Protein AF-A0A0A1H3M3-F1 (afdb_monomer)

pLDDT: mean 84.5, std 19.55, range [40.09, 98.62]

Structure (mmCIF, N/CA/C/O backbone):
data_AF-A0A0A1H3M3-F1
#
_entry.id   AF-A0A0A1H3M3-F1
#
loop_
_atom_site.group_PDB
_atom_site.id
_atom_site.type_symbol
_atom_site.label_atom_id
_atom_site.label_alt_id
_atom_site.label_comp_id
_atom_site.label_asym_id
_atom_site.label_entity_id
_atom_site.label_seq_id
_atom_site.pdbx_PDB_ins_code
_atom_site.Cartn_x
_atom_site.Cartn_y
_atom_site.Cartn_z
_atom_site.occupancy
_atom_site.B_iso_or_equiv
_atom_site.auth_seq_id
_atom_site.auth_comp_id
_atom_site.auth_asym_id
_atom_site.auth_atom_id
_atom_site.pdbx_PDB_model_num
ATOM 1 N N . MET A 1 1 ? 35.411 -3.267 39.058 1.00 46.28 1 MET A N 1
ATOM 2 C CA . MET A 1 1 ? 34.653 -4.522 38.860 1.00 46.28 1 MET A CA 1
ATOM 3 C C . MET A 1 1 ? 33.325 -4.153 38.210 1.00 46.28 1 MET A C 1
ATOM 5 O O . MET A 1 1 ? 32.796 -3.101 38.526 1.00 46.28 1 MET A O 1
ATOM 9 N N . TYR A 1 2 ? 32.931 -4.916 37.198 1.00 42.50 2 TYR A N 1
ATOM 10 C CA . TYR A 1 2 ? 32.276 -4.490 35.953 1.00 42.50 2 TYR A CA 1
ATOM 11 C C . TYR A 1 2 ? 30.730 -4.517 35.986 1.00 42.50 2 TYR A C 1
ATOM 13 O O . TYR A 1 2 ? 30.157 -5.175 36.847 1.00 42.50 2 TYR A O 1
ATOM 21 N N . LEU A 1 3 ? 30.134 -3.915 34.941 1.00 43.94 3 LEU A N 1
ATOM 22 C CA . LEU A 1 3 ? 28.749 -4.014 34.427 1.00 43.94 3 LEU A CA 1
ATOM 23 C C . LEU A 1 3 ? 27.732 -2.961 34.902 1.00 43.94 3 LEU A C 1
ATOM 25 O O . LEU A 1 3 ? 26.870 -3.218 35.738 1.00 43.94 3 LEU A O 1
ATOM 29 N N . GLN A 1 4 ? 27.759 -1.798 34.236 1.00 55.75 4 GLN A N 1
ATOM 30 C CA . GLN A 1 4 ? 26.528 -1.044 33.996 1.00 55.75 4 GLN A CA 1
ATOM 31 C C . GLN A 1 4 ? 25.605 -1.887 33.110 1.00 55.75 4 GLN A C 1
ATOM 33 O O . GLN A 1 4 ? 26.029 -2.442 32.095 1.00 55.75 4 GLN A O 1
ATOM 38 N N . ALA A 1 5 ? 24.357 -2.010 33.548 1.00 54.59 5 ALA A N 1
ATOM 39 C CA . ALA A 1 5 ? 23.298 -2.709 32.851 1.00 54.59 5 ALA A CA 1
ATOM 40 C C . ALA A 1 5 ? 23.120 -2.149 31.433 1.00 54.59 5 ALA A C 1
ATOM 42 O O . ALA A 1 5 ? 22.961 -0.946 31.239 1.00 54.59 5 ALA A O 1
ATOM 43 N N . ILE A 1 6 ? 23.110 -3.043 30.447 1.00 60.12 6 ILE A N 1
ATOM 44 C CA . ILE A 1 6 ? 22.626 -2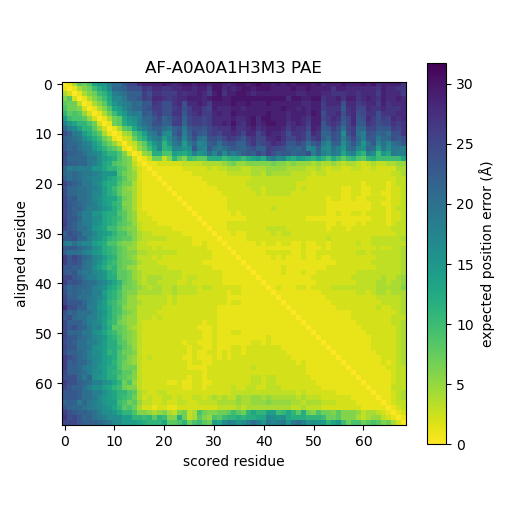.761 29.098 1.00 60.12 6 ILE A CA 1
ATOM 45 C C . ILE A 1 6 ? 21.103 -2.614 29.220 1.00 60.12 6 ILE A C 1
ATOM 47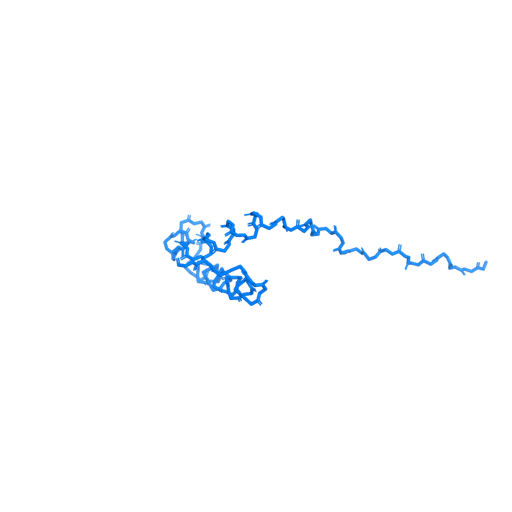 O O . ILE A 1 6 ? 20.367 -3.591 29.107 1.00 60.12 6 ILE A O 1
ATOM 51 N N . SER A 1 7 ? 20.625 -1.414 29.548 1.00 56.91 7 SER A N 1
ATOM 52 C CA . SER A 1 7 ? 19.203 -1.071 29.504 1.00 56.91 7 SER A CA 1
ATOM 53 C C . SER A 1 7 ? 18.943 -0.195 28.285 1.00 56.91 7 SER A C 1
ATOM 55 O O . SER A 1 7 ? 19.433 0.931 28.230 1.00 56.91 7 SER A O 1
ATOM 57 N N . GLY A 1 8 ? 18.154 -0.700 27.339 1.00 49.47 8 GLY A N 1
ATOM 58 C CA . GLY A 1 8 ? 17.619 0.095 26.233 1.00 49.47 8 GLY A CA 1
ATOM 59 C C . GLY A 1 8 ? 18.009 -0.460 24.875 1.00 49.47 8 GLY A C 1
ATOM 60 O O . GLY A 1 8 ? 19.018 -0.084 24.296 1.00 49.47 8 GLY A O 1
ATOM 61 N N . SER A 1 9 ? 17.192 -1.392 24.407 1.00 45.03 9 SER A N 1
ATOM 62 C CA . SER A 1 9 ? 17.194 -1.988 23.077 1.00 45.03 9 SER A CA 1
ATOM 63 C C . SER A 1 9 ? 17.386 -0.946 21.965 1.00 45.03 9 SER A C 1
ATOM 65 O O . SER A 1 9 ? 16.619 0.007 21.865 1.00 45.03 9 SER A O 1
ATOM 67 N N . SER A 1 10 ? 18.352 -1.168 21.074 1.00 47.97 10 SER A N 1
ATOM 68 C CA . SER A 1 10 ? 18.487 -0.487 19.778 1.00 47.97 10 SER A CA 1
ATOM 69 C C . SER A 1 10 ? 17.340 -0.882 18.824 1.00 47.97 10 SER A C 1
ATOM 71 O O . SER A 1 10 ? 17.580 -1.504 17.791 1.00 47.97 10 SER A O 1
ATOM 73 N N . ARG A 1 11 ? 16.079 -0.643 19.218 1.00 42.97 11 ARG A N 1
ATOM 74 C CA . ARG A 1 11 ? 14.863 -0.982 18.448 1.00 42.97 11 ARG A CA 1
ATOM 75 C C . ARG A 1 11 ? 13.699 0.008 18.598 1.00 42.97 11 ARG A C 1
ATOM 77 O O . ARG A 1 11 ? 12.655 -0.245 18.010 1.00 42.97 11 ARG A O 1
ATOM 84 N N . ASP A 1 12 ? 13.883 1.139 19.275 1.00 40.09 12 ASP A N 1
ATOM 85 C CA . ASP A 1 12 ? 12.873 2.215 19.322 1.00 40.09 12 ASP A CA 1
ATOM 86 C C . ASP A 1 12 ? 12.985 3.179 18.116 1.00 40.09 12 ASP A C 1
ATOM 88 O O . ASP A 1 12 ? 12.550 4.324 18.171 1.00 40.09 12 ASP A O 1
ATOM 92 N N . GLU A 1 13 ? 13.587 2.742 17.002 1.00 47.00 13 GLU A N 1
ATOM 93 C CA . GLU A 1 13 ? 13.683 3.530 15.758 1.00 47.00 13 GLU A CA 1
ATOM 94 C C . GLU A 1 13 ? 12.413 3.446 14.892 1.00 47.00 13 GLU A C 1
ATOM 96 O O . GLU A 1 13 ? 12.324 4.079 13.840 1.00 47.00 13 GLU A O 1
ATOM 101 N N . PHE A 1 14 ? 11.405 2.692 15.333 1.00 46.09 14 PHE A N 1
ATOM 102 C CA . PHE A 1 14 ? 10.094 2.664 14.699 1.00 46.09 14 PHE A CA 1
ATOM 103 C C . PHE A 1 14 ? 9.162 3.591 15.473 1.00 46.09 14 PHE A C 1
ATOM 105 O O . PHE A 1 14 ? 8.555 3.188 16.460 1.00 46.09 14 PHE A O 1
ATOM 112 N N . ALA A 1 15 ? 9.050 4.844 15.031 1.00 56.78 15 ALA A N 1
ATOM 113 C CA . ALA A 1 15 ? 7.944 5.689 15.462 1.00 56.78 15 ALA A CA 1
ATOM 114 C C . ALA A 1 15 ? 6.627 4.942 15.180 1.00 56.78 15 ALA A C 1
ATOM 116 O O . ALA A 1 15 ? 6.366 4.559 14.035 1.00 56.78 15 ALA A O 1
ATOM 117 N N . GLU A 1 16 ? 5.829 4.687 16.219 1.00 81.88 16 GLU A N 1
ATOM 118 C CA . GLU A 1 16 ? 4.530 4.032 16.068 1.00 81.88 16 GLU A CA 1
ATOM 119 C C . GLU A 1 16 ? 3.627 4.882 15.160 1.00 81.88 16 GLU A C 1
ATOM 121 O O . GLU A 1 16 ? 3.522 6.101 15.321 1.00 81.88 16 GLU A O 1
ATOM 126 N N . LEU A 1 17 ? 2.990 4.247 14.170 1.00 86.88 17 LEU A N 1
ATOM 127 C CA . LEU A 1 17 ? 2.008 4.921 13.324 1.00 86.88 17 LEU A CA 1
ATOM 128 C C . LEU A 1 17 ? 0.807 5.322 14.181 1.00 86.88 17 LEU A C 1
ATOM 130 O O . LEU A 1 17 ? 0.244 4.492 14.891 1.00 86.88 17 LEU A O 1
ATOM 134 N N . THR A 1 18 ? 0.358 6.569 14.053 1.00 90.94 18 THR A N 1
ATOM 135 C CA . THR A 1 18 ? -0.963 6.960 14.565 1.00 90.94 18 THR A CA 1
ATOM 136 C C . THR A 1 18 ? -2.065 6.173 13.849 1.00 90.94 18 THR A C 1
ATOM 138 O O . THR A 1 18 ? -1.898 5.789 12.688 1.00 90.94 18 THR A O 1
ATOM 141 N N . ASP A 1 19 ? -3.231 6.012 14.478 1.00 89.12 19 ASP A N 1
ATOM 142 C CA . ASP A 1 19 ? -4.388 5.334 13.872 1.00 89.12 19 ASP A CA 1
ATOM 143 C C . ASP A 1 19 ? -4.736 5.891 12.482 1.00 89.12 19 ASP A C 1
ATOM 145 O O . ASP A 1 19 ? -5.023 5.141 11.550 1.00 89.12 19 ASP A O 1
ATOM 149 N N . ALA A 1 20 ? -4.665 7.216 12.312 1.00 92.44 20 ALA A N 1
ATOM 150 C CA . ALA A 1 20 ? -4.927 7.872 11.033 1.00 92.44 20 ALA A CA 1
ATOM 151 C C . ALA A 1 20 ? -3.887 7.499 9.963 1.00 92.44 20 ALA A C 1
ATOM 153 O O . ALA A 1 20 ? -4.244 7.260 8.809 1.00 92.44 20 ALA A O 1
ATOM 154 N N . GLN A 1 21 ? -2.607 7.417 10.338 1.00 94.06 21 GLN A N 1
ATOM 155 C CA . GLN A 1 21 ? -1.540 6.982 9.435 1.00 94.06 21 GLN A CA 1
ATOM 156 C C . GLN A 1 21 ? -1.671 5.496 9.088 1.00 94.06 21 GLN A C 1
ATOM 158 O O . GLN A 1 21 ? -1.483 5.136 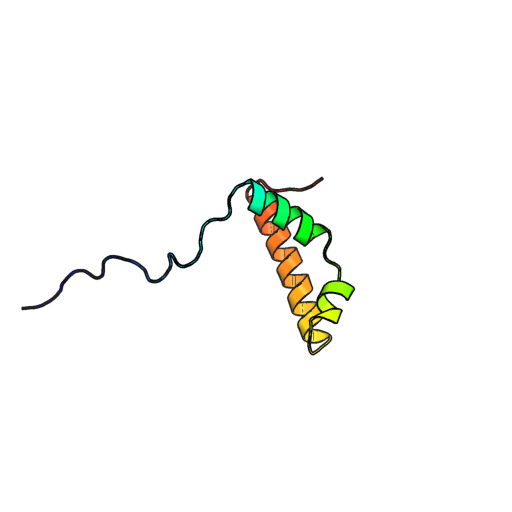7.929 1.00 94.06 21 GLN A O 1
ATOM 163 N N . ALA A 1 22 ? -2.034 4.644 10.050 1.00 93.12 22 ALA A N 1
ATOM 164 C CA . ALA A 1 22 ? -2.261 3.221 9.813 1.00 93.12 22 ALA A CA 1
ATOM 165 C C . ALA A 1 22 ? -3.441 2.986 8.853 1.00 93.12 22 ALA A C 1
ATOM 167 O O . ALA A 1 22 ? -3.319 2.208 7.904 1.00 93.12 22 ALA A O 1
ATOM 168 N N . TRP A 1 23 ? -4.543 3.723 9.028 1.00 94.50 23 TRP A N 1
ATOM 169 C CA . TRP A 1 23 ? -5.672 3.725 8.092 1.00 94.50 23 TRP A CA 1
ATOM 170 C C . TRP A 1 23 ? -5.274 4.192 6.689 1.00 94.50 23 TRP A C 1
ATOM 172 O O . TRP A 1 23 ? -5.605 3.532 5.702 1.00 94.50 23 TRP A O 1
ATOM 182 N N . ALA A 1 24 ? -4.542 5.304 6.586 1.00 95.56 24 ALA A N 1
ATOM 183 C CA . ALA A 1 24 ? -4.082 5.826 5.301 1.00 95.56 24 ALA A CA 1
ATOM 184 C C . ALA A 1 24 ? -3.130 4.849 4.591 1.00 95.56 24 ALA A C 1
ATOM 186 O O . ALA A 1 24 ? -3.235 4.646 3.381 1.00 95.56 24 ALA A O 1
ATOM 187 N N . LEU A 1 25 ? -2.235 4.203 5.342 1.00 95.25 25 LEU A N 1
ATOM 188 C CA . LEU A 1 25 ? -1.331 3.192 4.807 1.00 95.25 25 LEU A CA 1
ATOM 189 C C . LEU A 1 25 ? -2.095 1.958 4.317 1.00 95.25 25 LEU A C 1
ATOM 191 O O . LEU A 1 25 ? -1.771 1.428 3.258 1.00 95.25 25 LEU A O 1
ATOM 195 N N . ALA A 1 26 ? -3.137 1.527 5.032 1.00 95.31 26 ALA A N 1
ATOM 196 C CA . ALA A 1 26 ? -3.965 0.406 4.600 1.00 95.31 26 ALA A CA 1
ATOM 197 C C . ALA A 1 26 ? -4.673 0.707 3.265 1.00 95.31 26 ALA A C 1
ATOM 199 O O . ALA A 1 26 ? -4.685 -0.137 2.366 1.00 95.31 26 ALA A O 1
ATOM 200 N N . GLU A 1 27 ? -5.220 1.917 3.104 1.00 96.81 27 GLU A N 1
ATOM 201 C CA . GLU A 1 27 ? -5.800 2.380 1.833 1.00 96.81 27 GLU A CA 1
ATOM 202 C C . GLU A 1 27 ? -4.757 2.410 0.710 1.00 96.81 27 GLU A C 1
ATOM 204 O O . GLU A 1 27 ? -5.034 1.957 -0.402 1.00 96.81 27 GLU A O 1
ATOM 209 N N . LEU A 1 28 ? -3.542 2.891 0.994 1.00 96.56 28 LEU A N 1
ATOM 210 C CA . LEU A 1 28 ? -2.447 2.892 0.025 1.00 96.56 28 LEU A CA 1
ATOM 211 C C . LEU A 1 28 ? -2.085 1.468 -0.412 1.00 96.56 28 LEU A C 1
ATOM 213 O O . LEU A 1 28 ? -2.032 1.202 -1.610 1.00 96.56 28 LEU A O 1
ATOM 217 N N . CYS A 1 29 ? -1.890 0.543 0.532 1.00 95.75 29 CYS A N 1
ATOM 218 C CA . CYS A 1 29 ? -1.590 -0.862 0.238 1.00 95.75 29 CYS A CA 1
ATOM 219 C C . CYS A 1 29 ? -2.671 -1.523 -0.627 1.00 95.75 29 CYS A C 1
ATOM 221 O O . CYS A 1 29 ? -2.355 -2.398 -1.426 1.00 95.75 29 CYS A O 1
ATOM 223 N N . LYS A 1 30 ? -3.934 -1.106 -0.490 1.00 94.75 30 LYS A N 1
ATOM 224 C CA . LYS A 1 30 ? -5.044 -1.590 -1.321 1.00 94.75 30 LYS A CA 1
ATOM 225 C C . LYS A 1 30 ? -5.048 -0.991 -2.731 1.00 94.75 30 LYS A C 1
ATOM 227 O O . LYS A 1 30 ? -5.498 -1.648 -3.666 1.00 94.75 30 LYS A O 1
ATOM 232 N N . ARG A 1 31 ? -4.615 0.262 -2.880 1.00 96.25 31 ARG A N 1
ATOM 233 C CA . ARG A 1 31 ? -4.687 1.021 -4.142 1.00 96.25 31 ARG A CA 1
ATOM 234 C C . ARG A 1 31 ? -3.439 0.899 -5.003 1.00 96.25 31 ARG A C 1
ATOM 236 O O . ARG A 1 31 ? -3.539 1.121 -6.205 1.00 96.25 31 ARG A O 1
ATOM 243 N N . ILE A 1 32 ? -2.291 0.590 -4.403 1.00 96.94 32 ILE A N 1
ATOM 244 C CA . ILE A 1 32 ? -1.034 0.474 -5.136 1.00 96.94 32 ILE A CA 1
ATOM 245 C C . ILE A 1 32 ? -1.111 -0.673 -6.144 1.00 96.94 32 ILE A C 1
ATOM 247 O O . ILE A 1 32 ? -1.561 -1.777 -5.837 1.00 96.94 32 ILE A O 1
ATOM 251 N N . THR A 1 33 ? -0.674 -0.399 -7.366 1.00 97.38 33 THR A N 1
ATOM 252 C CA . THR A 1 33 ? -0.687 -1.357 -8.467 1.00 97.38 33 THR A CA 1
ATOM 253 C C . THR A 1 33 ? 0.724 -1.812 -8.814 1.00 97.38 33 THR A C 1
ATOM 255 O O . THR A 1 33 ? 1.718 -1.164 -8.478 1.00 97.38 33 THR A O 1
ATOM 258 N N . TRP A 1 34 ? 0.828 -2.910 -9.568 1.00 97.88 34 TRP A N 1
ATOM 259 C CA . TRP A 1 34 ? 2.112 -3.343 -10.120 1.00 97.88 34 TRP A CA 1
ATOM 260 C C . TRP A 1 34 ? 2.769 -2.252 -10.979 1.00 97.88 34 TRP A C 1
ATOM 262 O O . TRP A 1 34 ? 3.986 -2.113 -10.941 1.00 97.88 34 TRP A O 1
ATOM 272 N N . SER A 1 35 ? 1.987 -1.438 -11.703 1.00 98.00 35 SER A N 1
ATOM 273 C CA . SER A 1 35 ? 2.518 -0.327 -12.508 1.00 98.00 35 SER A CA 1
ATOM 274 C C . SER A 1 35 ? 3.178 0.747 -11.640 1.00 98.00 35 SER A C 1
ATOM 276 O O . SER A 1 35 ? 4.244 1.250 -11.996 1.00 98.00 35 SER A O 1
ATOM 278 N N . ASP A 1 36 ? 2.588 1.070 -10.485 1.00 97.94 36 ASP A N 1
ATOM 279 C CA . ASP A 1 36 ? 3.168 2.028 -9.538 1.00 97.94 36 ASP A CA 1
ATOM 280 C C . ASP A 1 36 ? 4.503 1.501 -9.003 1.00 97.94 36 ASP A C 1
ATOM 282 O O . ASP A 1 36 ? 5.518 2.200 -9.052 1.00 97.94 36 ASP A O 1
ATOM 286 N N . CYS A 1 37 ? 4.542 0.231 -8.585 1.00 98.12 37 CYS A N 1
ATOM 287 C CA . CYS A 1 37 ? 5.778 -0.432 -8.170 1.00 98.12 37 CYS A CA 1
ATOM 288 C C . CYS A 1 37 ? 6.811 -0.455 -9.304 1.00 98.12 37 CYS A C 1
ATOM 290 O O . CYS A 1 37 ? 7.973 -0.111 -9.095 1.00 98.12 37 CYS A O 1
ATOM 292 N N . ARG A 1 38 ? 6.390 -0.787 -10.529 1.00 98.31 38 ARG A N 1
ATOM 293 C CA . ARG A 1 38 ? 7.282 -0.895 -11.683 1.00 98.31 38 ARG A CA 1
ATOM 294 C C . ARG A 1 38 ? 7.911 0.431 -12.074 1.00 98.31 38 ARG A C 1
ATOM 296 O O . ARG A 1 38 ? 9.072 0.432 -12.473 1.00 98.31 38 ARG A O 1
ATOM 303 N N . SER A 1 39 ? 7.174 1.531 -11.944 1.00 98.31 39 SER A N 1
ATOM 304 C CA . SER A 1 39 ? 7.681 2.875 -12.240 1.00 98.31 39 SER A CA 1
ATOM 305 C C . SER A 1 39 ? 8.819 3.314 -11.308 1.00 98.31 39 SER A C 1
ATOM 307 O O . SER A 1 39 ? 9.638 4.139 -11.702 1.00 98.31 39 SER A O 1
ATOM 309 N N . ASN A 1 40 ? 8.895 2.734 -10.105 1.00 97.88 40 ASN A N 1
ATOM 310 C CA . ASN A 1 40 ? 9.920 3.030 -9.102 1.00 97.88 40 ASN A CA 1
ATOM 311 C C . ASN A 1 40 ? 11.053 1.989 -9.067 1.00 97.88 40 ASN A C 1
ATOM 313 O O . ASN A 1 40 ? 12.133 2.278 -8.559 1.00 97.88 40 ASN A O 1
ATOM 317 N N . ALA A 1 41 ? 10.815 0.786 -9.589 1.00 98.12 41 ALA A N 1
ATOM 318 C CA . ALA A 1 41 ? 11.769 -0.314 -9.558 1.00 98.12 41 ALA A CA 1
ATOM 319 C C . ALA A 1 41 ? 12.819 -0.233 -10.682 1.00 98.12 41 ALA A C 1
ATOM 321 O O . ALA A 1 41 ? 12.522 0.113 -11.830 1.00 98.12 41 ALA A O 1
ATOM 322 N N . VAL A 1 42 ? 14.040 -0.677 -10.389 1.00 98.38 42 VAL A N 1
ATOM 323 C CA . VAL A 1 42 ? 15.126 -0.862 -11.364 1.00 98.38 42 VAL A CA 1
ATOM 324 C C . VAL A 1 42 ? 14.831 -2.050 -12.288 1.00 98.38 42 VAL A C 1
ATOM 326 O O . VAL A 1 42 ? 15.243 -2.062 -13.448 1.00 98.38 42 VAL A O 1
ATOM 329 N N . SER A 1 43 ? 14.075 -3.043 -11.808 1.00 98.44 43 SER A N 1
ATOM 330 C CA . SER A 1 43 ? 13.726 -4.249 -12.567 1.00 98.44 43 SER A CA 1
ATOM 331 C C . SER A 1 43 ? 12.310 -4.748 -12.287 1.00 98.44 43 SER A C 1
ATOM 333 O O . SER A 1 43 ? 11.708 -4.433 -11.263 1.00 98.44 43 SER A O 1
ATOM 335 N N . ASP A 1 44 ? 11.793 -5.595 -13.177 1.00 98.56 44 ASP A N 1
ATOM 336 C CA . ASP A 1 44 ? 10.502 -6.265 -12.991 1.00 98.56 44 ASP A CA 1
ATOM 337 C C . ASP A 1 44 ? 10.510 -7.154 -11.740 1.00 98.56 44 ASP A C 1
ATOM 339 O O . ASP A 1 44 ? 9.528 -7.200 -11.004 1.00 98.56 44 ASP A O 1
ATOM 343 N N . GLN A 1 45 ? 11.636 -7.819 -11.459 1.00 98.56 45 GLN A N 1
ATOM 344 C CA . GLN A 1 45 ? 11.795 -8.653 -10.268 1.00 98.56 45 GLN A CA 1
ATOM 345 C C . GLN A 1 45 ? 11.657 -7.833 -8.981 1.00 98.56 45 GLN A C 1
ATOM 347 O O . GLN A 1 45 ? 10.999 -8.265 -8.037 1.00 98.56 45 GLN A O 1
ATOM 352 N N . GLU A 1 46 ? 12.259 -6.646 -8.94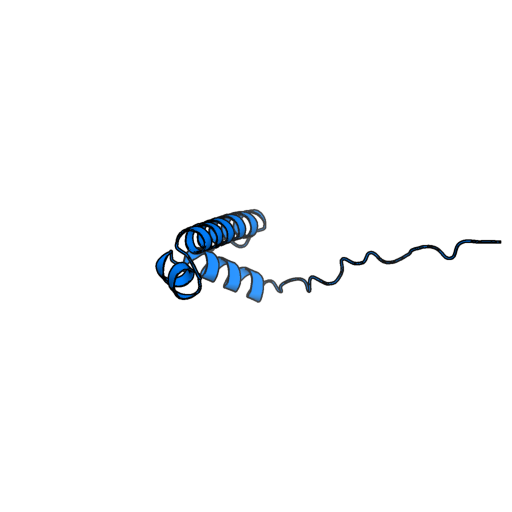1 1.00 98.50 46 GLU A N 1
ATOM 353 C CA . GLU A 1 46 ? 12.107 -5.726 -7.816 1.00 98.50 46 GLU A CA 1
ATOM 354 C C . GLU A 1 46 ? 10.663 -5.218 -7.707 1.00 98.50 46 GLU A C 1
ATOM 356 O O . GLU A 1 46 ? 10.107 -5.217 -6.612 1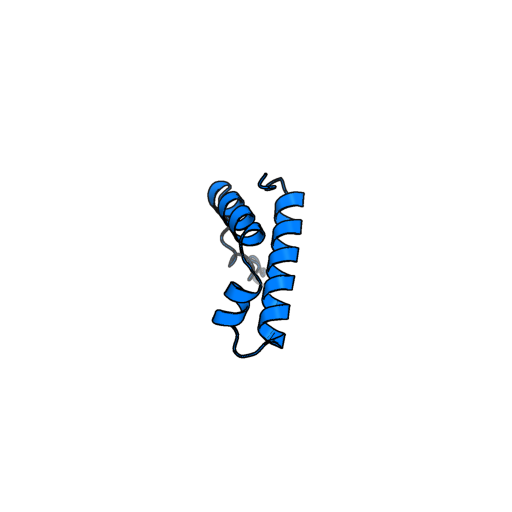.00 98.50 46 GLU A O 1
ATOM 361 N N . ALA A 1 47 ? 10.005 -4.903 -8.828 1.00 98.62 47 ALA A N 1
ATOM 362 C CA . ALA A 1 47 ? 8.594 -4.516 -8.828 1.00 98.62 47 ALA A CA 1
ATOM 363 C C . ALA A 1 47 ? 7.685 -5.612 -8.240 1.00 98.62 47 ALA A C 1
ATOM 365 O O . ALA A 1 47 ? 6.776 -5.306 -7.466 1.00 98.62 47 ALA A O 1
ATOM 366 N N . TYR A 1 48 ? 7.955 -6.886 -8.554 1.00 98.50 48 TYR A N 1
ATOM 367 C CA . TYR A 1 48 ? 7.252 -8.022 -7.952 1.00 98.50 48 TYR A CA 1
ATOM 368 C C . TYR A 1 48 ? 7.502 -8.131 -6.443 1.00 98.50 48 TYR A C 1
ATOM 370 O O . TYR A 1 48 ? 6.561 -8.318 -5.675 1.00 98.50 48 TYR A O 1
ATOM 378 N N . LEU A 1 49 ? 8.745 -7.950 -5.990 1.00 98.62 49 LEU A N 1
ATOM 379 C CA . LEU A 1 49 ? 9.052 -7.944 -4.556 1.00 98.62 49 LEU A CA 1
ATOM 380 C C . LEU A 1 49 ? 8.328 -6.809 -3.819 1.00 98.62 49 LEU A C 1
ATOM 382 O O . LEU A 1 49 ? 7.831 -7.014 -2.711 1.00 98.62 49 LEU A O 1
ATOM 386 N N . MET A 1 50 ? 8.243 -5.628 -4.434 1.00 98.44 50 MET A N 1
ATOM 387 C CA . MET A 1 50 ? 7.544 -4.475 -3.870 1.00 98.44 50 MET A CA 1
ATOM 388 C C . MET A 1 50 ? 6.041 -4.732 -3.730 1.00 98.44 50 MET A C 1
ATOM 390 O O . MET A 1 50 ? 5.503 -4.525 -2.642 1.00 98.44 50 MET A O 1
ATOM 394 N N . ILE A 1 51 ? 5.365 -5.211 -4.783 1.00 98.06 51 ILE A N 1
ATOM 395 C CA . ILE A 1 51 ? 3.913 -5.458 -4.728 1.00 98.06 51 ILE A CA 1
ATOM 396 C C . ILE A 1 51 ? 3.560 -6.608 -3.768 1.00 98.06 51 ILE A C 1
ATOM 398 O O . ILE A 1 51 ? 2.562 -6.547 -3.052 1.00 98.06 51 ILE A O 1
ATOM 402 N N . ASP A 1 52 ? 4.413 -7.631 -3.667 1.00 98.19 52 ASP A N 1
ATOM 403 C CA . ASP A 1 52 ? 4.234 -8.707 -2.689 1.00 98.19 52 ASP A CA 1
ATOM 404 C C . ASP A 1 52 ? 4.383 -8.193 -1.252 1.00 98.19 52 ASP A C 1
ATOM 406 O O . ASP A 1 52 ? 3.644 -8.599 -0.347 1.00 98.19 52 ASP A O 1
ATOM 410 N N . ALA A 1 53 ? 5.344 -7.297 -1.015 1.00 98.00 53 ALA A N 1
ATOM 411 C CA . ALA A 1 53 ? 5.549 -6.686 0.291 1.00 98.00 53 ALA A CA 1
ATOM 412 C C . ALA A 1 53 ? 4.361 -5.801 0.696 1.00 98.00 53 ALA A C 1
ATOM 414 O O . ALA A 1 53 ? 3.907 -5.885 1.841 1.00 98.00 53 ALA A O 1
ATOM 415 N N . THR A 1 54 ? 3.808 -5.005 -0.225 1.00 96.81 54 THR A N 1
ATOM 416 C CA . THR A 1 54 ? 2.640 -4.156 0.060 1.00 96.81 54 THR A CA 1
ATOM 417 C C . THR A 1 54 ? 1.386 -4.985 0.331 1.00 96.81 54 THR A C 1
ATOM 419 O O . THR A 1 54 ? 0.647 -4.670 1.266 1.00 96.81 54 THR A O 1
ATOM 422 N N . ALA A 1 55 ? 1.184 -6.096 -0.384 1.00 96.06 55 ALA A N 1
ATOM 423 C CA . ALA A 1 55 ? 0.091 -7.031 -0.114 1.00 96.06 55 ALA A CA 1
ATOM 424 C C . ALA A 1 55 ? 0.202 -7.678 1.283 1.00 96.06 55 ALA A C 1
ATOM 426 O O . ALA A 1 55 ? -0.786 -7.785 2.022 1.00 96.06 55 ALA A O 1
ATOM 427 N N . LYS A 1 56 ? 1.418 -8.073 1.690 1.00 96.88 56 LYS A N 1
ATOM 428 C CA . LYS A 1 56 ? 1.684 -8.597 3.042 1.00 96.88 56 LYS A CA 1
ATOM 429 C C . LYS A 1 56 ? 1.421 -7.544 4.119 1.00 96.88 56 LYS A C 1
ATOM 431 O O . LYS A 1 56 ? 0.776 -7.858 5.118 1.00 96.88 56 LYS A O 1
ATOM 436 N N . LEU A 1 57 ? 1.861 -6.304 3.903 1.00 95.12 57 LEU A N 1
ATOM 437 C CA . LEU A 1 57 ? 1.577 -5.171 4.791 1.00 95.12 57 LEU A CA 1
ATOM 438 C C . LEU A 1 57 ? 0.071 -4.934 4.945 1.00 95.12 57 LEU A C 1
ATOM 440 O O . LEU A 1 57 ? -0.412 -4.861 6.072 1.00 95.12 57 LEU A O 1
ATOM 444 N N . GLY A 1 58 ? -0.684 -4.919 3.843 1.00 94.31 58 GLY A N 1
ATOM 445 C CA . GLY A 1 58 ? -2.145 -4.804 3.882 1.00 94.31 58 GLY A CA 1
ATOM 446 C C . GLY A 1 58 ? -2.806 -5.919 4.703 1.00 94.31 58 GLY A C 1
ATOM 447 O O . GLY A 1 58 ? -3.699 -5.658 5.505 1.00 94.31 58 GLY A O 1
ATOM 448 N N . THR A 1 59 ? -2.311 -7.156 4.585 1.00 94.12 59 THR A N 1
ATOM 449 C CA . THR A 1 59 ? -2.793 -8.294 5.391 1.00 94.12 59 THR A CA 1
ATOM 450 C C . THR A 1 59 ? -2.521 -8.100 6.885 1.00 94.12 59 THR A C 1
ATOM 452 O O . THR A 1 59 ? -3.367 -8.428 7.717 1.00 94.12 59 THR A O 1
ATOM 455 N N . ILE A 1 60 ? -1.346 -7.581 7.246 1.00 94.44 60 ILE A N 1
ATOM 456 C CA . ILE A 1 60 ? -0.986 -7.300 8.641 1.00 94.44 60 ILE A CA 1
ATOM 457 C C . ILE A 1 60 ? -1.880 -6.192 9.204 1.00 94.44 60 ILE A C 1
ATOM 459 O O . ILE A 1 60 ? -2.442 -6.368 10.282 1.00 94.44 60 ILE A O 1
ATOM 463 N N . LEU A 1 61 ? -2.074 -5.104 8.453 1.00 92.19 61 LEU A N 1
ATOM 464 C CA . LEU A 1 61 ? -2.933 -3.980 8.837 1.00 92.19 61 LEU A CA 1
ATOM 465 C C . LEU A 1 61 ? -4.384 -4.424 9.063 1.00 92.19 61 LEU A C 1
ATOM 467 O O . LEU A 1 61 ? -4.969 -4.112 10.098 1.00 92.19 61 LEU A O 1
ATOM 471 N N . ALA A 1 62 ? -4.931 -5.252 8.171 1.00 92.19 62 ALA A N 1
ATOM 472 C CA . ALA A 1 62 ? -6.272 -5.804 8.340 1.00 92.19 62 ALA A CA 1
ATOM 473 C C . ALA A 1 62 ? -6.396 -6.668 9.609 1.00 92.19 62 ALA A C 1
ATOM 475 O O . ALA A 1 62 ? -7.394 -6.573 10.324 1.00 92.19 62 ALA A O 1
ATOM 476 N N . ARG A 1 63 ? -5.372 -7.474 9.934 1.00 91.31 63 ARG A N 1
ATOM 477 C CA . ARG A 1 63 ? -5.350 -8.315 11.148 1.00 91.31 63 ARG A CA 1
ATOM 478 C C . ARG A 1 63 ? -5.343 -7.510 12.443 1.00 91.31 63 ARG A C 1
ATOM 480 O O . ARG A 1 63 ? -5.874 -7.992 13.437 1.00 91.31 63 ARG A O 1
ATOM 487 N N . VAL A 1 64 ? -4.756 -6.315 12.437 1.00 90.38 64 VAL A N 1
ATOM 488 C CA . VAL A 1 64 ? -4.737 -5.420 13.607 1.00 90.38 64 VAL A CA 1
ATOM 489 C C . VAL A 1 64 ? -5.928 -4.449 13.641 1.00 90.38 64 VAL A C 1
ATOM 491 O O . VAL A 1 64 ? -6.003 -3.618 14.538 1.00 90.38 64 VAL A O 1
ATOM 494 N N . GLY A 1 65 ? -6.879 -4.564 12.702 1.00 90.56 65 GLY A N 1
ATOM 495 C CA . GLY A 1 65 ? -8.137 -3.802 12.693 1.00 90.56 65 GLY A CA 1
ATOM 496 C C . GLY A 1 65 ? -8.235 -2.693 11.638 1.00 90.56 65 GLY A C 1
ATOM 497 O O . GLY A 1 65 ? -9.300 -2.097 11.484 1.00 90.56 65 GLY A O 1
ATOM 4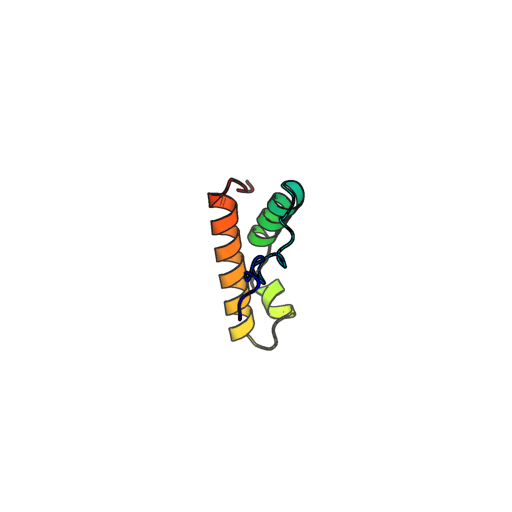98 N N . TYR A 1 66 ? -7.179 -2.449 10.861 1.00 91.44 66 TYR A N 1
ATOM 499 C CA . TYR A 1 66 ? -7.151 -1.456 9.783 1.00 91.44 66 TYR A CA 1
ATOM 500 C C . TYR A 1 66 ? -7.488 -2.114 8.439 1.00 91.44 66 TYR A C 1
ATOM 502 O O . TYR A 1 66 ? -6.607 -2.418 7.636 1.00 91.44 66 TYR A O 1
ATOM 510 N N . SER A 1 67 ? -8.778 -2.377 8.206 1.00 85.50 67 SER A N 1
ATOM 511 C CA . SER A 1 67 ? -9.275 -3.026 6.983 1.00 85.50 67 SER A CA 1
ATOM 512 C C . SER A 1 67 ? -10.158 -2.077 6.155 1.00 85.50 67 SER A C 1
ATOM 514 O O . SER A 1 67 ? -11.360 -1.975 6.419 1.00 85.50 67 SER A O 1
ATOM 516 N N . PRO A 1 68 ? -9.598 -1.382 5.151 1.00 75.00 68 PRO A N 1
ATOM 517 C CA . PRO A 1 68 ? -10.349 -0.492 4.266 1.00 75.00 68 PRO A CA 1
ATOM 518 C C . PRO A 1 68 ? -11.357 -1.230 3.381 1.00 75.00 68 PRO A C 1
ATOM 520 O O . PRO A 1 68 ? -11.062 -2.284 2.808 1.00 75.00 68 PRO A O 1
ATOM 523 N N . ARG A 1 69 ? -12.561 -0.655 3.276 1.00 70.00 69 ARG A N 1
ATOM 524 C CA . ARG A 1 69 ? -13.732 -1.235 2.593 1.00 70.00 69 ARG A CA 1
ATOM 525 C C . ARG A 1 69 ? -13.577 -1.232 1.087 1.00 70.00 69 ARG A C 1
ATOM 527 O O . ARG A 1 69 ? -13.063 -0.232 0.543 1.00 70.00 69 ARG A O 1
#

Radius of gyration: 17.59 Å; Cα contacts (8 Å, |Δi|>4): 45; chains: 1; bounding box: 48×17×52 Å

Mean predicted aligned error: 8.88 Å

Solvent-accessible surface area (backbone atoms only — not comparable to full-atom values): 4236 Å² total; per-residue (Å²): 139,88,81,82,78,92,78,77,75,99,68,78,84,64,77,79,72,50,73,70,52,46,44,52,47,24,46,46,35,71,66,64,47,61,65,62,31,39,76,74,33,96,40,70,69,50,11,51,54,47,47,54,49,33,50,52,49,31,54,53,34,35,73,76,69,35,64,74,130

Foldseek 3Di:
DDDDDPPDDPPPPDDDDDPVRLLVLLVCLVPDDLVNLVVVDPDSVSSVVVNVVSVVSNVVSVVVPNHDD

Sequence (69 aa):
MYLQAISGSSRDEFAELTDAQAWALAELCKRITWSDCRSNAVSDQEAYLMIDATAKLGTILARVGYSPR

Secondary structure (DSSP, 8-state):
-------S-TTTTSPPPPHHHHHHHHHHHHH--HHHHHHH-SSHHHHHHHHHHHHHHHHHHHHTT----

=== Feature glossary ===
Key to the feature types in this record:

— What the protein is —

Primary structure: the covalent order of the twenty standard amino acids along the backbone. Two proteins with the same sequence will (almost always) fold to the same structure; two with 30% identity often share a fold but not the details.

Database cross-references. InterPro integrates a dozen domain/family signature databases into unified entries with residue-range hits. GO terms attach function/process/location labels with evidence codes. CATH codes position the fold in a four-level structural taxonomy. Organism is the NCBI-taxonomy species name.

— Where its atoms are —

The mmCIF block holds the 3D Cartesian coordinates of each backbone atom (N, Cα, C, O) in ångströms. mmCIF is the PDB's canonical archive format — a tagged-loop text representation of the atomic mo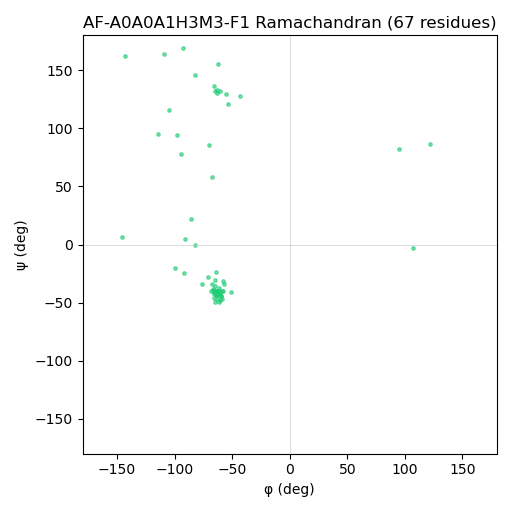del.

Six rendered views show the 3D structure from the faces of a cube — i.e. along ±x, ±y, ±z. Rendering representation is drawn randomly per protein from cartoon (secondary-structure ribbons), sticks (backbone bonds), or molecular surface; coloring is either N→C rainbow (blue at the N-terminus through red at the C-terminus) or one color per chain.

— Local backbone conformation —

DSSP 8-state secondary structure assigns each residue one of H (α-helix), G (3₁₀-helix), I (π-helix), E (extended β-strand), B (isolated β-bridge), T (hydrogen-bonded turn), S (bend), or '-' (coil). The assignment is computed from backbone hydrogen-bond geometry via the Kabsch–Sander algorithm.

P-SEA three-state annotation labels each residue as helix, strand, or coil based purely on the geometry of the Cα trace. It serves as a fallback when the full backbone (and thus DSSP) is unavailable.

The φ/ψ torsion pair specifies the backbone conformation at each residue. φ rotates about the N–Cα bond, ψ about the Cα–C bond. Steric clashes forbid most of the (φ, ψ) plane — the allowed regions (α-helix basin, β-sheet basin, left-handed helix) are the Ramachandran-allowed regions.

— Global shape and packing —

The geometric summary 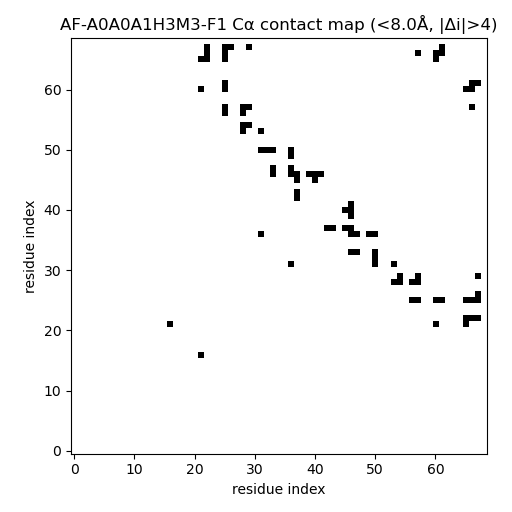reports three shape descriptors. Rg (radius of gyration) measures how spread out the Cα atoms are about their centre of mass; compact globular proteins have small Rg, elongated or unfolded ones large. Cα contacts (<8 Å, |i−j|>4) count long-range residue pairs in spatial proximity — high for tightly packed folds, near zero for rods or random coil. The bounding-box extents give the protein's footprint along x, y, z in Å.

Accessible surface area quantifies burial. A residue with SASA near zero is packed into the hydrophobic core; one with SASA >100 Å² sits on the surface. Computed here via the Shrake–Rupley numerical algorithm with a 1.4 Å probe.

Plot images: a contact map (which residues are close in 3D, as an N×N binary image), a Ramachandran scatter (backbone torsion angles, revealing secondary-structure composition at a glance), and — for AlphaFold structures — a PAE heatmap (pairwise prediction confidence).

— Structural neighborhood —

The Foldseek 3Di string encodes local tertiary geometry as a 20-letter alphabet — one character per residue — derived from the relative positions of nearby Cα atoms. Unlike the amino-acid sequence, 3Di is a direct function of the 3D structure, so two proteins with the same fold have similar 3Di strings even at low sequence identity.

Nearest PDB neighbors are the top structural matches found by Foldseek when searching this structure against the entire Protein Data Bank. Each hit reports a TM-score (0 to 1; 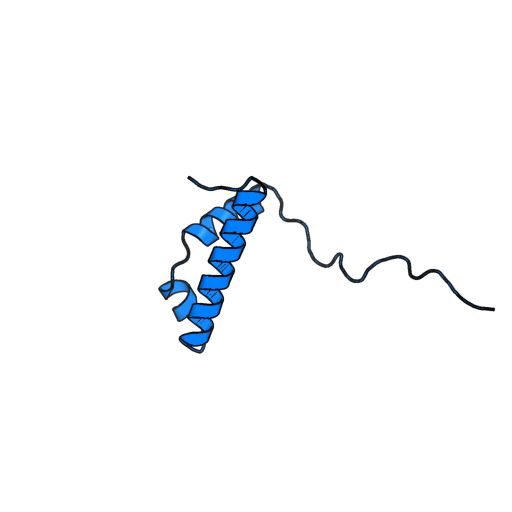>0.5 almost always implies the same fold) and an E-value. These are *structural* homologs — they may share no detectable sequence similarity.

— Confidence and disorder —

For AlphaFold models, the B-factor field carries pLDDT — the model's own estimate of local accuracy on a 0–100 scale. Regions with pLDDT<50 should be treated as essentially unmodeled; they often correspond to intrinsically disordered segments.

B-factor (Debye–Waller factor) reflects atomic displacement in the crystal lattice. It is an experimental observable (units Å²), not a prediction; low values mean the atom is pinned down, high values mean it moves or is heterogeneous across the crystal.

Predicted aligned error is AlphaFold's pairwise confidence. Unlike pLDDT (per-residue), PAE is per-residue-pair and captures whether two parts of the structure are correctly placed relative to each other. Units are ångströms of expected positional error.